Protein AF-A0A804U9A4-F1 (afdb_monomer)

Structure (mmCIF, N/CA/C/O backbone):
data_AF-A0A804U9A4-F1
#
_entry.id   AF-A0A804U9A4-F1
#
loop_
_atom_site.group_PDB
_atom_site.id
_atom_site.type_symbol
_atom_site.label_atom_id
_atom_site.label_alt_id
_atom_site.label_comp_id
_atom_site.label_asym_id
_atom_site.label_entity_id
_atom_site.label_seq_id
_atom_site.pdbx_PDB_ins_code
_atom_site.Cartn_x
_atom_site.Cartn_y
_atom_site.Cartn_z
_atom_site.occupancy
_atom_site.B_iso_or_equiv
_atom_site.auth_seq_id
_atom_site.auth_comp_id
_atom_site.auth_asym_id
_atom_site.auth_atom_id
_atom_site.pdbx_PDB_model_num
ATOM 1 N N . MET A 1 1 ? -28.162 -20.050 54.844 1.00 37.47 1 MET A N 1
ATOM 2 C CA . MET A 1 1 ? -28.532 -20.188 53.420 1.00 37.47 1 MET A CA 1
ATOM 3 C C . MET A 1 1 ? -29.341 -18.960 53.029 1.00 37.47 1 MET A C 1
ATOM 5 O O . MET A 1 1 ? -30.560 -18.992 53.078 1.00 37.47 1 MET A O 1
ATOM 9 N N . VAL A 1 2 ? -28.659 -17.850 52.740 1.00 36.47 2 VAL A N 1
ATOM 10 C CA . VAL A 1 2 ? -29.302 -16.651 52.189 1.00 36.47 2 VAL A CA 1
ATOM 11 C C . VAL A 1 2 ? -29.232 -16.820 50.679 1.00 36.47 2 VAL A C 1
ATOM 13 O O . VAL A 1 2 ? -28.147 -16.803 50.104 1.00 36.47 2 VAL A O 1
ATOM 16 N N . ARG A 1 3 ? -30.370 -17.127 50.055 1.00 37.00 3 ARG A N 1
ATOM 17 C CA . ARG A 1 3 ? -30.505 -17.045 48.603 1.00 37.00 3 ARG A CA 1
ATOM 18 C C . ARG A 1 3 ? -30.567 -15.558 48.283 1.00 37.00 3 ARG A C 1
ATOM 20 O O . ARG A 1 3 ? -31.591 -14.934 48.527 1.00 37.00 3 ARG A O 1
ATOM 27 N N . GLU A 1 4 ? -29.460 -14.994 47.813 1.00 40.31 4 GLU A N 1
ATOM 28 C CA . GLU A 1 4 ? -29.503 -13.697 47.145 1.00 40.31 4 GLU A CA 1
ATOM 29 C C . GLU A 1 4 ? -30.350 -13.873 45.885 1.00 40.31 4 GLU A C 1
ATOM 31 O O . GLU A 1 4 ? -29.956 -14.529 44.918 1.00 40.31 4 GLU A O 1
ATOM 36 N N . GLU A 1 5 ? -31.571 -13.352 45.945 1.00 42.59 5 GLU A N 1
ATOM 37 C CA . GLU A 1 5 ? -32.412 -13.139 44.782 1.00 42.59 5 GLU A CA 1
ATOM 38 C C . GLU A 1 5 ? -31.690 -12.142 43.879 1.00 42.59 5 GLU A C 1
ATOM 40 O O . GLU A 1 5 ? -31.741 -10.929 44.081 1.00 42.59 5 GLU A O 1
ATOM 45 N N . ILE A 1 6 ? -30.979 -12.666 42.880 1.00 48.62 6 ILE A N 1
ATOM 46 C CA . ILE A 1 6 ? -30.485 -11.866 41.767 1.00 48.62 6 ILE A CA 1
ATOM 47 C C . ILE A 1 6 ? -31.736 -11.409 41.021 1.00 48.62 6 ILE A C 1
ATOM 49 O O . ILE A 1 6 ? -32.262 -12.109 40.155 1.00 48.62 6 ILE A O 1
ATOM 53 N N . THR A 1 7 ? -32.245 -10.250 41.423 1.00 44.00 7 THR A N 1
ATOM 54 C CA . THR A 1 7 ? -33.278 -9.491 40.733 1.00 44.00 7 THR A CA 1
ATOM 55 C C . THR A 1 7 ? -32.738 -9.236 39.336 1.00 44.00 7 THR A C 1
ATOM 57 O O . THR A 1 7 ? -31.877 -8.385 39.115 1.00 44.00 7 THR A O 1
ATOM 60 N N . GLY A 1 8 ? -33.164 -10.086 38.402 1.00 50.81 8 GLY A N 1
ATOM 61 C CA . GLY A 1 8 ? -32.740 -10.065 37.016 1.00 50.81 8 GLY A C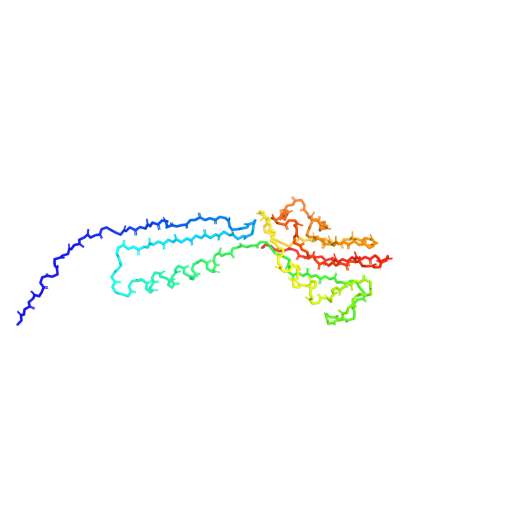A 1
ATOM 62 C C . GLY A 1 8 ? -33.241 -8.791 36.362 1.00 50.81 8 GLY A C 1
ATOM 63 O O . GLY A 1 8 ? -34.287 -8.788 35.727 1.00 50.81 8 GLY A O 1
ATOM 64 N N . SER A 1 9 ? -32.488 -7.709 36.527 1.00 55.91 9 SER A N 1
ATOM 65 C CA . SER A 1 9 ? -32.538 -6.548 35.657 1.00 55.91 9 SER A CA 1
ATOM 66 C C . SER A 1 9 ? -32.228 -7.056 34.251 1.00 55.91 9 SER A C 1
ATOM 68 O O . SER A 1 9 ? -31.068 -7.258 33.885 1.00 55.91 9 SER A O 1
ATOM 70 N N . THR A 1 10 ? -33.267 -7.373 33.480 1.00 59.28 10 THR A N 1
ATOM 71 C CA . THR A 1 10 ? -33.170 -7.697 32.056 1.00 59.28 10 THR A CA 1
ATOM 72 C C . THR A 1 10 ? -32.848 -6.411 31.308 1.00 59.28 10 THR A C 1
ATOM 74 O O . THR A 1 10 ? -33.686 -5.858 30.603 1.00 59.28 10 THR A O 1
ATOM 77 N N . GLN A 1 11 ? -31.644 -5.882 31.515 1.00 70.31 11 GLN A N 1
ATOM 78 C CA . GLN A 1 11 ? -31.119 -4.835 30.657 1.00 70.31 11 GLN A CA 1
ATOM 79 C C . GLN A 1 11 ? -30.863 -5.456 29.288 1.00 70.31 11 GLN A C 1
ATOM 81 O O . GLN A 1 11 ? -30.097 -6.413 29.150 1.00 70.31 11 GLN A O 1
ATOM 86 N N . THR A 1 12 ? -31.563 -4.929 28.290 1.00 85.50 12 THR A N 1
ATOM 87 C CA . THR A 1 12 ? -31.379 -5.282 26.886 1.00 85.50 12 THR A CA 1
ATOM 88 C C . THR A 1 12 ? -29.934 -4.995 26.485 1.00 85.50 12 THR A C 1
ATOM 90 O O . THR A 1 12 ? -29.375 -3.967 26.861 1.00 85.50 12 THR A O 1
ATOM 93 N N . LEU A 1 13 ? -29.316 -5.908 25.733 1.00 88.00 13 LEU A N 1
ATOM 94 C CA . LEU A 1 13 ? -27.996 -5.680 25.149 1.00 88.00 13 LEU A CA 1
ATOM 95 C C . LEU A 1 13 ? -28.068 -4.511 24.167 1.00 88.00 13 LEU A C 1
ATOM 97 O O . LEU A 1 13 ? -28.822 -4.559 23.195 1.00 88.00 13 LEU A O 1
ATOM 101 N N . GLU A 1 14 ? -27.253 -3.490 24.397 1.00 91.19 14 GLU A N 1
ATOM 102 C CA . GLU A 1 14 ? -27.126 -2.337 23.519 1.00 91.19 14 GLU A CA 1
ATOM 103 C C . GLU A 1 14 ? -25.732 -2.303 22.900 1.00 91.19 14 GLU A C 1
ATOM 105 O O . GLU A 1 14 ? -24.717 -2.472 23.581 1.00 91.19 14 GLU A O 1
ATOM 110 N N . TRP A 1 15 ? -25.683 -2.033 21.598 1.00 92.81 15 TRP A N 1
ATOM 111 C CA . TRP A 1 15 ? -24.459 -1.672 20.898 1.00 92.81 15 TRP A CA 1
ATOM 112 C C . TRP A 1 15 ? -24.594 -0.239 20.386 1.00 92.81 15 TRP A C 1
ATOM 114 O O . TRP A 1 15 ? -25.640 0.147 19.861 1.00 92.81 15 TRP A O 1
ATOM 124 N N . LYS A 1 16 ? -23.563 0.578 20.583 1.00 94.00 16 LYS A N 1
ATOM 125 C CA . LYS A 1 16 ? -23.559 1.988 20.179 1.00 94.00 16 LYS A CA 1
ATOM 126 C C . LYS A 1 16 ? -22.245 2.326 19.496 1.00 94.00 16 LYS A C 1
ATOM 128 O O . LYS A 1 16 ? -21.175 1.979 19.996 1.00 94.00 16 LYS A O 1
ATOM 133 N N . CYS A 1 17 ? -22.327 3.028 18.369 1.00 95.75 17 CYS A N 1
ATOM 134 C CA . CYS A 1 17 ? -21.179 3.728 17.809 1.00 95.75 17 CYS A CA 1
ATOM 135 C C . CYS A 1 17 ? -20.904 4.948 18.692 1.00 95.75 17 CYS A C 1
ATOM 137 O O . CYS A 1 17 ? -21.772 5.802 18.856 1.00 95.75 17 CYS A O 1
ATOM 139 N N . VAL A 1 18 ? -19.725 4.994 19.302 1.00 95.50 18 VAL A N 1
ATOM 140 C CA . VAL A 1 18 ? -19.277 6.137 20.107 1.00 95.50 18 VAL A CA 1
ATOM 141 C C . VAL A 1 18 ? -18.661 7.190 19.208 1.00 95.50 18 VAL A C 1
ATOM 143 O O . VAL A 1 18 ? -18.842 8.383 19.417 1.00 95.50 18 VAL A O 1
ATOM 146 N N . GLU A 1 19 ? -17.884 6.731 18.234 1.00 96.19 19 GLU A N 1
ATOM 147 C CA . GLU A 1 19 ? -17.144 7.592 17.337 1.00 96.19 19 GLU A CA 1
ATOM 148 C C . GLU A 1 19 ? -16.867 6.848 16.038 1.00 96.19 19 GLU A C 1
ATOM 150 O O . GLU A 1 19 ? -16.484 5.678 16.042 1.00 96.19 19 GLU A O 1
ATOM 155 N N . SER A 1 20 ? -17.026 7.547 14.924 1.00 96.12 20 SER A N 1
ATOM 156 C CA . SER A 1 20 ? -16.545 7.109 13.626 1.00 96.12 20 SER A CA 1
ATOM 157 C C . SER A 1 20 ? -16.040 8.332 12.884 1.00 96.12 20 SER A C 1
ATOM 159 O O . SER A 1 20 ? -16.721 9.357 12.846 1.00 96.12 20 SER A O 1
ATOM 161 N N . ARG A 1 21 ? -14.829 8.241 12.341 1.00 95.81 21 ARG A N 1
ATOM 162 C CA . ARG A 1 21 ? -14.198 9.338 11.611 1.00 95.81 21 ARG A CA 1
ATOM 163 C C . ARG A 1 21 ? -13.247 8.810 10.546 1.00 95.81 21 ARG A C 1
ATOM 165 O O . ARG A 1 21 ? -12.770 7.676 10.614 1.00 95.81 21 ARG A O 1
ATOM 172 N N . VAL A 1 22 ? -12.986 9.657 9.561 1.00 94.75 22 VAL A N 1
ATOM 173 C CA . VAL A 1 22 ? -11.992 9.423 8.515 1.00 94.75 22 VAL A CA 1
ATOM 174 C C . VAL A 1 22 ? -10.780 10.274 8.866 1.00 94.75 22 VAL A C 1
ATOM 176 O O . VAL A 1 22 ? -10.849 11.496 8.767 1.00 94.75 22 VAL A O 1
ATOM 179 N N . ASP A 1 23 ? -9.700 9.637 9.313 1.00 92.25 23 ASP A N 1
ATOM 180 C CA . ASP A 1 23 ? -8.475 10.336 9.725 1.00 92.25 23 ASP A CA 1
ATOM 181 C C . ASP A 1 23 ? -7.627 10.714 8.504 1.00 92.25 23 ASP A C 1
ATOM 183 O O . ASP A 1 23 ? -7.006 11.774 8.458 1.00 92.25 23 ASP A O 1
ATOM 187 N N . SER A 1 24 ? -7.616 9.858 7.481 1.00 91.06 24 SER A N 1
ATOM 188 C CA . SER A 1 24 ? -6.962 10.122 6.200 1.00 91.06 24 SER A CA 1
ATOM 189 C C . SER A 1 24 ? -7.624 9.309 5.089 1.00 91.06 24 SER A C 1
ATOM 191 O O . SER A 1 24 ? -8.481 8.467 5.351 1.00 91.06 24 SER A O 1
ATOM 193 N N . LYS A 1 25 ? -7.185 9.488 3.837 1.00 87.31 25 LYS A N 1
ATOM 194 C CA . LYS A 1 25 ? -7.661 8.677 2.699 1.00 87.31 25 LYS A CA 1
ATOM 195 C C . LYS A 1 25 ? -7.516 7.163 2.922 1.00 87.31 25 LYS A C 1
ATOM 197 O O . LYS A 1 25 ? -8.209 6.385 2.275 1.00 87.31 25 LYS A O 1
ATOM 202 N N . ARG A 1 26 ? -6.595 6.750 3.801 1.00 87.69 26 ARG A N 1
ATOM 203 C CA . ARG A 1 26 ? -6.248 5.347 4.072 1.00 87.69 26 ARG A CA 1
ATOM 204 C C . ARG A 1 26 ? -6.700 4.862 5.449 1.00 87.69 26 ARG A C 1
ATOM 206 O O . ARG A 1 26 ? -6.778 3.655 5.656 1.00 87.69 26 ARG A O 1
ATOM 213 N N . LEU A 1 27 ? -6.978 5.773 6.383 1.00 90.81 27 LEU A N 1
ATOM 214 C CA . LEU A 1 27 ? -7.232 5.441 7.781 1.00 90.81 27 LEU A CA 1
ATOM 215 C C . LEU A 1 27 ? -8.659 5.812 8.187 1.00 90.81 27 LEU A C 1
ATOM 217 O O . LEU A 1 27 ? -9.013 6.985 8.307 1.00 90.81 27 LEU A O 1
ATOM 221 N N . TYR A 1 28 ? -9.454 4.778 8.446 1.00 92.38 28 TYR A N 1
ATOM 222 C CA . TYR A 1 28 ? -10.807 4.882 8.975 1.00 92.38 28 TYR A CA 1
ATOM 223 C C . TYR A 1 28 ? -10.797 4.432 10.432 1.00 92.38 28 TYR A C 1
ATOM 225 O O . TYR A 1 28 ? -10.338 3.331 10.741 1.00 92.38 28 TYR A O 1
ATOM 233 N N . TYR A 1 29 ? -11.307 5.275 11.325 1.00 95.75 29 TYR A N 1
ATOM 234 C CA . TYR A 1 29 ? -11.397 4.974 12.747 1.00 95.75 29 TYR A CA 1
ATOM 235 C C . TYR A 1 29 ? -12.852 4.743 13.155 1.00 95.75 29 TYR A C 1
ATOM 237 O O . TYR A 1 29 ? -13.755 5.490 12.769 1.00 95.75 29 TYR A O 1
ATOM 245 N N . GLY A 1 30 ? -13.076 3.711 13.966 1.00 95.06 30 GLY A N 1
ATOM 246 C CA . GLY A 1 30 ? -14.378 3.384 14.532 1.00 95.06 30 GLY A CA 1
ATOM 247 C C . GLY A 1 30 ? -14.237 2.884 15.962 1.00 95.06 30 GLY A C 1
ATOM 248 O O . GLY A 1 30 ? -13.399 2.028 16.250 1.00 95.06 30 GLY A O 1
ATOM 249 N N . ARG A 1 31 ? -15.070 3.405 16.862 1.00 95.94 31 ARG A N 1
ATOM 250 C CA . ARG A 1 31 ? -15.139 3.002 18.265 1.00 95.94 31 ARG A CA 1
ATOM 251 C C . ARG A 1 31 ? -16.575 2.676 18.635 1.00 95.94 31 ARG A C 1
ATOM 253 O O . ARG A 1 31 ? -17.463 3.519 18.527 1.00 95.94 31 ARG A O 1
ATOM 260 N N . PHE A 1 32 ? -16.778 1.465 19.132 1.00 94.62 32 PHE A N 1
ATOM 261 C CA . PHE A 1 32 ? -18.089 0.934 19.483 1.00 94.62 32 PHE A CA 1
ATOM 262 C C . PHE A 1 32 ? -18.092 0.455 20.933 1.00 94.62 32 PHE A C 1
ATOM 264 O O . PHE A 1 32 ? -17.074 -0.016 21.440 1.00 94.62 32 PHE A O 1
ATOM 271 N N . ILE A 1 33 ? -19.240 0.574 21.594 1.00 94.69 33 ILE A N 1
ATOM 272 C CA . ILE A 1 33 ? -19.488 0.034 22.934 1.00 94.69 33 ILE A CA 1
ATOM 273 C C . ILE A 1 33 ? -20.590 -1.012 22.830 1.00 94.69 33 ILE A C 1
ATOM 275 O O . ILE A 1 33 ? -21.614 -0.759 22.201 1.00 94.69 33 ILE A O 1
ATOM 279 N N . LEU A 1 34 ? -20.377 -2.161 23.471 1.00 94.31 34 LEU A N 1
ATOM 280 C CA . LEU A 1 34 ? -21.373 -3.212 23.669 1.00 94.31 34 LEU A CA 1
ATOM 281 C C . LEU A 1 34 ? -21.581 -3.410 25.175 1.00 94.31 34 LEU A C 1
ATOM 283 O O . LEU A 1 34 ? -20.636 -3.752 25.888 1.00 94.31 34 LEU A O 1
ATOM 287 N N . SER A 1 35 ? -22.800 -3.188 25.662 1.00 93.62 35 SER A N 1
ATOM 288 C CA . SER A 1 35 ? -23.131 -3.270 27.091 1.00 93.62 35 SER A CA 1
ATOM 289 C C . SER A 1 35 ? -24.637 -3.454 27.338 1.00 93.62 35 SER A C 1
ATOM 291 O O . SER A 1 35 ? -25.423 -2.989 26.518 1.00 93.62 35 SER A O 1
ATOM 293 N N . PRO A 1 36 ? -25.060 -4.043 28.474 1.00 94.06 36 PRO A N 1
ATOM 294 C CA . PRO A 1 36 ? -24.230 -4.647 29.517 1.00 94.06 36 PRO A CA 1
ATOM 295 C C . PRO A 1 36 ? -23.838 -6.089 29.174 1.00 94.06 36 PRO A C 1
ATOM 297 O O . PRO A 1 36 ? -24.629 -6.856 28.639 1.00 94.06 36 PRO A O 1
ATOM 300 N N . LEU A 1 37 ? -22.616 -6.483 29.529 1.00 91.06 37 LEU A N 1
ATOM 301 C CA . LEU A 1 37 ? -22.139 -7.859 29.388 1.00 91.06 37 LEU A CA 1
ATOM 302 C C . LEU A 1 37 ? -21.931 -8.473 30.770 1.00 91.06 37 LEU A C 1
ATOM 304 O O . LEU A 1 37 ? -21.470 -7.805 31.697 1.00 91.06 37 LEU A O 1
ATOM 308 N N . ARG A 1 38 ? -22.240 -9.763 30.917 1.00 92.44 38 ARG A N 1
ATOM 309 C CA . ARG A 1 38 ? -21.893 -10.505 32.134 1.00 92.44 38 ARG A CA 1
ATOM 310 C C . ARG A 1 38 ? -20.375 -10.669 32.217 1.00 92.44 38 ARG A C 1
ATOM 312 O O . ARG A 1 38 ? -19.679 -10.691 31.200 1.00 92.44 38 ARG A O 1
ATOM 319 N N . LYS A 1 39 ? -19.859 -10.847 33.435 1.00 93.12 39 LYS A N 1
ATOM 320 C CA . LYS A 1 39 ? -18.434 -11.120 33.675 1.00 93.12 39 LYS A CA 1
ATOM 321 C C . LYS A 1 39 ? -17.949 -12.278 32.783 1.00 93.12 39 LYS A C 1
ATOM 323 O O . LYS A 1 39 ? -18.579 -13.331 32.754 1.00 93.12 39 LYS A O 1
ATOM 328 N N . GLY A 1 40 ? -16.861 -12.058 32.042 1.00 91.50 40 GLY A N 1
ATOM 329 C CA . GLY A 1 40 ? -16.267 -13.019 31.098 1.00 91.50 40 GLY A CA 1
ATOM 330 C C . GLY A 1 40 ? -16.883 -13.051 29.688 1.00 91.50 40 GLY A C 1
ATOM 331 O O . GLY A 1 40 ? -16.239 -13.527 28.751 1.00 91.50 40 GLY A O 1
ATOM 332 N N . GLN A 1 41 ? -18.090 -12.506 29.476 1.00 93.75 41 GLN A N 1
ATOM 333 C CA . GLN A 1 41 ? -18.672 -12.433 28.126 1.00 93.75 41 GLN A CA 1
ATOM 334 C C . GLN A 1 41 ? -17.908 -11.454 27.227 1.00 93.75 41 GLN A C 1
ATOM 336 O O . GLN A 1 41 ? -17.734 -11.735 26.045 1.00 93.75 41 GLN A O 1
ATOM 341 N N . ALA A 1 42 ? -17.417 -10.342 27.785 1.00 93.44 42 ALA A N 1
ATOM 342 C CA . ALA A 1 42 ? -16.633 -9.352 27.046 1.00 93.44 42 ALA A CA 1
ATOM 343 C C . ALA A 1 42 ? -15.366 -9.955 26.427 1.00 93.44 42 ALA A C 1
ATOM 345 O O . ALA A 1 42 ? -15.098 -9.716 25.253 1.00 93.44 42 ALA A O 1
ATOM 346 N N . ASP A 1 43 ? -14.645 -10.797 27.172 1.00 95.38 43 ASP A N 1
ATOM 347 C CA . ASP A 1 43 ? -13.440 -11.463 26.671 1.00 95.38 43 ASP A CA 1
ATOM 348 C C . ASP A 1 43 ? -13.780 -12.413 25.520 1.00 95.38 43 ASP A C 1
ATOM 350 O O . ASP A 1 43 ? -13.149 -12.381 24.465 1.00 95.38 43 ASP A O 1
ATOM 354 N N . THR A 1 44 ? -14.840 -13.209 25.687 1.00 95.56 44 THR A N 1
ATOM 355 C CA . THR A 1 44 ? -15.296 -14.165 24.666 1.00 95.56 44 THR A CA 1
ATOM 356 C C . THR A 1 44 ? -15.681 -13.449 23.370 1.00 95.56 44 THR A C 1
ATOM 358 O O . THR A 1 44 ? -15.208 -13.809 22.290 1.00 95.56 44 THR A O 1
ATOM 361 N N . VAL A 1 45 ? -16.508 -12.405 23.476 1.00 94.38 45 VAL A N 1
ATOM 362 C CA . VAL A 1 45 ? -16.965 -11.615 22.325 1.00 94.38 45 VAL A CA 1
ATOM 363 C C . VAL A 1 45 ? -15.803 -10.848 21.697 1.00 94.38 45 VAL A C 1
ATOM 365 O O . VAL A 1 45 ? -15.659 -10.862 20.479 1.00 94.38 45 VAL A O 1
ATOM 368 N N . GLY A 1 46 ? -14.934 -10.231 22.498 1.00 94.25 46 GLY A N 1
ATOM 369 C CA . GLY A 1 46 ? -13.777 -9.479 22.014 1.00 94.25 46 GLY A CA 1
ATOM 370 C C . GLY A 1 46 ? -12.778 -10.351 21.253 1.00 94.25 46 GLY A C 1
ATOM 371 O O . GLY A 1 46 ? -12.317 -9.967 20.178 1.00 94.25 46 GLY A O 1
ATOM 372 N N . ILE A 1 47 ? -12.486 -11.555 21.756 1.00 95.00 47 ILE A N 1
ATOM 373 C CA . ILE A 1 47 ? -11.613 -12.521 21.074 1.00 95.00 47 ILE A CA 1
ATOM 374 C C . ILE A 1 47 ? -12.244 -12.982 19.760 1.00 95.00 47 ILE A C 1
ATOM 376 O O . ILE A 1 47 ? -11.558 -13.011 18.734 1.00 95.00 47 ILE A O 1
ATOM 380 N N . ALA A 1 48 ? -13.536 -13.322 19.773 1.00 95.31 48 ALA A N 1
ATOM 381 C CA . ALA A 1 48 ? -14.253 -13.741 18.573 1.00 95.31 48 ALA A CA 1
ATOM 382 C C . ALA A 1 48 ? -14.267 -12.631 17.512 1.00 95.31 48 ALA A C 1
ATOM 384 O O . ALA A 1 48 ? -13.894 -12.882 16.367 1.00 95.31 48 ALA A O 1
ATOM 385 N N . LEU A 1 49 ? -14.594 -11.395 17.903 1.00 93.62 49 LEU A N 1
ATOM 386 C CA . LEU A 1 49 ? -14.593 -10.233 17.013 1.00 93.62 49 LEU A CA 1
ATOM 387 C C . LEU A 1 49 ? -13.200 -9.938 16.464 1.00 93.62 49 LEU A C 1
ATOM 389 O O . LEU A 1 49 ? -13.062 -9.745 15.264 1.00 93.62 49 LEU A O 1
ATOM 393 N N . ARG A 1 50 ? -12.149 -9.962 17.293 1.00 94.75 50 ARG A N 1
ATOM 394 C CA . ARG A 1 50 ? -10.773 -9.759 16.815 1.00 94.75 50 ARG A CA 1
ATOM 395 C C . ARG A 1 50 ? -10.382 -10.807 15.774 1.00 94.75 50 ARG A C 1
ATOM 397 O O . ARG A 1 50 ? -9.742 -10.463 14.787 1.00 94.75 50 ARG A O 1
ATOM 404 N N . ARG A 1 51 ? -10.737 -12.078 15.991 1.00 94.56 51 ARG A N 1
ATOM 405 C CA . ARG A 1 51 ? -10.441 -13.166 15.045 1.00 94.56 51 ARG A CA 1
ATOM 406 C C . ARG A 1 51 ? -11.214 -13.011 13.741 1.00 94.56 51 ARG A C 1
ATOM 408 O O . ARG A 1 51 ? -10.605 -13.156 12.691 1.00 94.56 51 ARG A O 1
ATOM 415 N N . ALA A 1 52 ? -12.507 -12.704 13.823 1.00 94.75 52 ALA A N 1
ATOM 416 C CA . ALA A 1 52 ? -13.340 -12.471 12.650 1.00 94.75 52 ALA A CA 1
ATOM 417 C C . ALA A 1 52 ? -12.819 -11.268 11.854 1.00 94.75 52 ALA A C 1
ATOM 419 O O . ALA A 1 52 ? -12.498 -11.399 10.684 1.00 94.75 52 ALA A O 1
ATOM 420 N N . LEU A 1 53 ? -12.611 -10.123 12.508 1.00 92.56 53 LEU A N 1
ATOM 421 C CA . LEU A 1 53 ? -12.119 -8.921 11.839 1.00 92.56 53 LEU A CA 1
ATOM 422 C C . LEU A 1 53 ? -10.737 -9.135 11.214 1.00 92.56 53 LEU A C 1
ATOM 424 O O . LEU A 1 53 ? -10.547 -8.752 10.076 1.00 92.56 53 LEU A O 1
ATOM 428 N N . LEU A 1 54 ? -9.777 -9.765 11.900 1.00 92.38 54 LEU A N 1
ATOM 429 C CA . LEU A 1 54 ? -8.442 -9.985 11.323 1.00 92.38 54 LEU A CA 1
ATOM 430 C C . LEU A 1 54 ? -8.400 -11.088 10.255 1.00 92.38 54 LEU A C 1
AT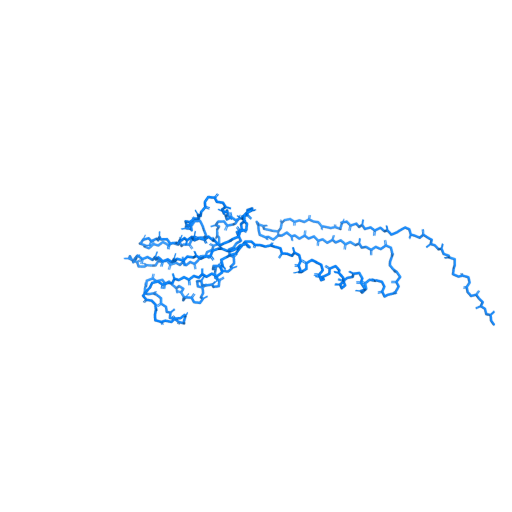OM 432 O O . LEU A 1 54 ? -7.520 -11.051 9.401 1.00 92.38 54 LEU A O 1
ATOM 436 N N . GLY A 1 55 ? -9.292 -12.078 10.328 1.00 93.06 55 GLY A N 1
ATOM 437 C CA . GLY A 1 55 ? -9.340 -13.198 9.385 1.00 93.06 55 GLY A CA 1
ATOM 438 C C . GLY A 1 55 ? -10.074 -12.875 8.085 1.00 93.06 55 GLY A C 1
ATOM 439 O O . GL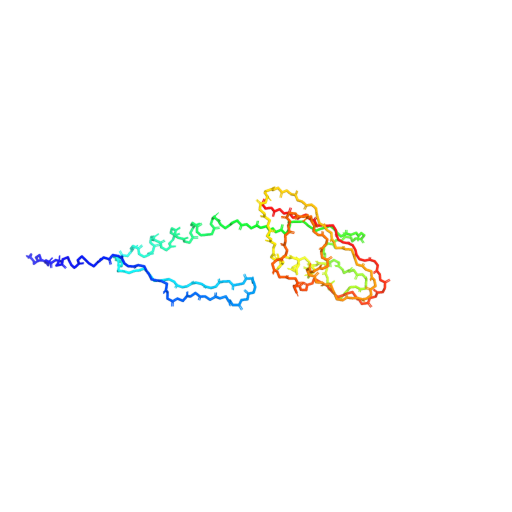Y A 1 55 ? -9.723 -13.424 7.048 1.00 93.06 55 GLY A O 1
ATOM 440 N N . GLU A 1 56 ? -11.048 -11.969 8.143 1.00 90.06 56 GLU A N 1
ATOM 441 C CA . GLU A 1 56 ? -11.911 -11.602 7.012 1.00 90.06 56 GLU A CA 1
ATOM 442 C C . GLU A 1 56 ? -11.438 -10.325 6.287 1.00 90.06 56 GLU A C 1
ATOM 444 O O . GLU A 1 56 ? -12.096 -9.857 5.359 1.00 90.06 56 GLU A O 1
ATOM 449 N N . ILE A 1 57 ? -10.314 -9.715 6.698 1.00 88.38 57 ILE A N 1
ATOM 450 C CA . ILE A 1 57 ? -9.749 -8.560 5.982 1.00 88.38 57 ILE A CA 1
ATOM 451 C C . ILE A 1 57 ? -9.181 -9.025 4.641 1.00 88.38 57 ILE A C 1
ATOM 453 O O . ILE A 1 57 ? -8.087 -9.582 4.552 1.00 88.38 57 ILE A O 1
ATOM 457 N N . GLU A 1 58 ? -9.925 -8.727 3.584 1.00 89.62 58 GLU A N 1
ATOM 458 C CA . GLU A 1 58 ? -9.455 -8.789 2.207 1.00 89.62 58 GLU A CA 1
ATOM 459 C C . GLU A 1 58 ? -8.815 -7.461 1.786 1.00 89.62 58 GLU A C 1
ATOM 461 O O . GLU A 1 58 ? -9.231 -6.378 2.206 1.00 89.62 58 GLU A O 1
ATOM 466 N N . GLY A 1 59 ? -7.828 -7.525 0.895 1.00 92.19 59 GLY A N 1
ATOM 467 C CA . GLY A 1 59 ? -7.170 -6.337 0.364 1.00 92.19 59 GLY A CA 1
ATOM 468 C C . GLY A 1 59 ? -6.494 -6.611 -0.970 1.00 92.19 59 GLY A C 1
ATOM 469 O O . GLY A 1 59 ? -6.122 -7.738 -1.273 1.00 92.19 59 GLY A O 1
ATOM 470 N N . THR A 1 60 ? -6.344 -5.569 -1.785 1.00 95.88 60 THR A N 1
ATOM 471 C CA . THR A 1 60 ? -5.510 -5.614 -2.992 1.00 95.88 60 THR A CA 1
ATOM 472 C C . THR A 1 60 ? -4.155 -5.008 -2.650 1.00 95.88 60 THR A C 1
ATOM 474 O O . THR A 1 60 ? -4.104 -3.900 -2.118 1.00 95.88 60 THR A O 1
ATOM 477 N N . CYS A 1 61 ? -3.060 -5.707 -2.935 1.00 96.00 61 CYS A N 1
ATOM 478 C CA . CYS A 1 61 ? -1.720 -5.242 -2.583 1.00 96.00 61 CYS A CA 1
ATOM 479 C C . CYS A 1 61 ? -0.667 -5.630 -3.624 1.00 96.00 61 CYS A C 1
ATOM 481 O O . CYS A 1 61 ? -0.836 -6.574 -4.400 1.00 96.00 61 CYS A O 1
ATOM 483 N N . ILE A 1 62 ? 0.441 -4.889 -3.629 1.00 97.75 62 ILE A N 1
ATOM 484 C CA . ILE A 1 62 ? 1.644 -5.252 -4.379 1.00 97.75 62 ILE A CA 1
ATOM 485 C C . ILE A 1 62 ? 2.323 -6.398 -3.624 1.00 97.75 62 ILE A C 1
ATOM 487 O O . ILE A 1 62 ? 2.664 -6.269 -2.451 1.00 97.75 62 ILE A O 1
ATOM 491 N N . THR A 1 63 ? 2.504 -7.531 -4.295 1.00 96.31 63 THR A N 1
ATOM 492 C CA . THR A 1 63 ? 3.095 -8.749 -3.710 1.00 96.31 63 THR A CA 1
ATOM 493 C C . THR A 1 63 ? 4.493 -9.040 -4.227 1.00 96.31 63 THR A C 1
ATOM 495 O O . THR A 1 63 ? 5.253 -9.746 -3.566 1.00 96.31 63 THR A O 1
ATOM 498 N N . ARG A 1 64 ? 4.841 -8.511 -5.404 1.00 96.62 64 ARG A N 1
ATOM 499 C CA . ARG A 1 64 ? 6.176 -8.638 -5.989 1.00 96.62 64 ARG A CA 1
ATOM 500 C C . ARG A 1 64 ? 6.587 -7.336 -6.651 1.00 96.62 64 ARG A C 1
ATOM 502 O O . ARG A 1 64 ? 5.752 -6.654 -7.239 1.00 96.62 64 ARG A O 1
ATOM 509 N N . ALA A 1 65 ? 7.881 -7.059 -6.593 1.00 96.69 65 ALA A N 1
ATOM 510 C CA . ALA A 1 65 ? 8.540 -6.013 -7.351 1.00 96.69 65 ALA A CA 1
ATOM 511 C C . ALA A 1 65 ? 9.825 -6.594 -7.944 1.00 96.69 65 ALA A C 1
ATOM 513 O O . ALA A 1 65 ? 10.575 -7.286 -7.251 1.00 96.69 65 ALA A O 1
ATOM 514 N N . LYS A 1 66 ? 10.059 -6.346 -9.227 1.00 95.31 66 LYS A N 1
ATOM 515 C CA . LYS A 1 66 ? 11.235 -6.788 -9.967 1.00 95.31 66 LYS A CA 1
ATOM 516 C C . LYS A 1 66 ? 11.954 -5.561 -10.506 1.00 95.31 66 LYS A C 1
ATOM 518 O O . LYS A 1 66 ? 11.407 -4.798 -11.300 1.00 95.31 66 LYS A O 1
ATOM 523 N N . PHE A 1 67 ? 13.191 -5.408 -10.055 1.00 93.81 67 PHE A N 1
ATOM 524 C CA . PHE A 1 67 ? 14.090 -4.329 -10.434 1.00 93.81 67 PHE A CA 1
ATOM 525 C C . PHE A 1 67 ? 15.052 -4.831 -11.513 1.00 93.81 67 PHE A C 1
ATOM 527 O O . PHE A 1 67 ? 15.554 -5.954 -11.432 1.00 93.81 67 PHE A O 1
ATOM 534 N N . GLY A 1 68 ? 15.300 -4.015 -12.536 1.00 87.44 68 GLY A N 1
ATOM 535 C CA . GLY A 1 68 ? 16.275 -4.335 -13.579 1.00 87.44 68 GLY A CA 1
ATOM 536 C C . GLY A 1 68 ? 17.711 -4.081 -13.121 1.00 87.44 68 GLY A C 1
ATOM 537 O O . GLY A 1 68 ? 17.974 -3.088 -12.454 1.00 87.44 68 GLY A O 1
ATOM 538 N N . ASN A 1 69 ? 18.647 -4.947 -13.528 1.00 85.00 69 ASN A N 1
ATOM 539 C CA . ASN A 1 69 ? 20.099 -4.761 -13.354 1.00 85.00 69 ASN A CA 1
ATOM 540 C C . ASN A 1 69 ? 20.568 -4.528 -11.906 1.00 85.00 69 ASN A C 1
ATOM 542 O O . ASN A 1 69 ? 21.598 -3.905 -11.663 1.00 85.00 69 ASN A O 1
ATOM 546 N N . VAL A 1 70 ? 19.817 -5.060 -10.948 1.00 87.44 70 VAL A N 1
ATOM 547 C CA . VAL A 1 70 ? 20.127 -5.003 -9.523 1.00 87.44 70 VAL A CA 1
ATOM 548 C C . VAL A 1 70 ? 20.784 -6.320 -9.098 1.00 87.44 70 VAL A C 1
ATOM 550 O O . VAL A 1 70 ? 20.207 -7.377 -9.360 1.00 87.44 70 VAL A O 1
ATOM 553 N N . PRO A 1 71 ? 21.946 -6.300 -8.418 1.00 87.56 71 PRO A N 1
ATOM 554 C CA . PRO A 1 71 ? 22.615 -7.524 -7.979 1.00 87.56 71 PRO A CA 1
ATOM 555 C C . PRO A 1 71 ? 21.887 -8.218 -6.819 1.00 87.56 71 PRO A C 1
ATOM 557 O O . PRO A 1 71 ? 21.840 -9.444 -6.775 1.00 87.56 71 PRO A O 1
ATOM 560 N N . HIS A 1 72 ? 21.339 -7.445 -5.877 1.00 89.38 72 HIS A N 1
ATOM 561 C CA . HIS A 1 72 ? 20.615 -7.939 -4.702 1.00 89.38 72 HIS A CA 1
ATOM 562 C C . HIS A 1 72 ? 19.741 -6.843 -4.069 1.00 89.38 72 HIS A C 1
ATOM 564 O O . HIS A 1 72 ? 19.944 -5.649 -4.297 1.00 89.38 72 HIS A O 1
ATOM 570 N N . GLU A 1 73 ? 18.815 -7.236 -3.202 1.00 83.62 73 GLU A N 1
ATOM 571 C CA . GLU A 1 73 ? 17.811 -6.383 -2.553 1.00 83.62 73 GLU A CA 1
ATOM 572 C C . GLU A 1 73 ? 18.379 -5.327 -1.591 1.00 83.62 73 GLU A C 1
ATOM 574 O O . GLU A 1 73 ? 17.717 -4.336 -1.309 1.00 83.62 73 GLU A O 1
ATOM 579 N N . TYR A 1 74 ? 19.607 -5.513 -1.104 1.00 89.62 74 TYR A N 1
ATOM 580 C CA . TYR A 1 74 ? 20.298 -4.548 -0.233 1.00 89.62 74 TYR A CA 1
ATOM 581 C C . TYR A 1 74 ? 21.094 -3.482 -0.997 1.00 89.62 74 TYR A C 1
ATOM 583 O O . TYR A 1 74 ? 21.828 -2.708 -0.389 1.00 89.62 74 TYR A O 1
ATOM 591 N N . SER A 1 75 ? 21.041 -3.491 -2.329 1.00 91.31 75 SER A N 1
ATOM 592 C CA . SER A 1 75 ? 21.795 -2.530 -3.130 1.00 91.31 75 SER A CA 1
ATOM 593 C C . SER A 1 75 ? 21.031 -1.216 -3.293 1.00 91.31 75 SER A C 1
ATOM 595 O O . SER A 1 75 ? 19.827 -1.119 -3.039 1.00 91.31 75 SER A O 1
ATOM 597 N N . THR A 1 76 ? 21.762 -0.188 -3.702 1.00 92.00 76 THR A N 1
ATOM 598 C CA . THR A 1 76 ? 21.211 1.087 -4.150 1.00 92.00 76 THR A CA 1
ATOM 599 C C . THR A 1 76 ? 21.243 1.144 -5.671 1.00 92.00 76 THR A C 1
ATOM 601 O O . THR A 1 76 ? 22.036 0.460 -6.323 1.00 92.00 76 THR A O 1
ATOM 604 N N . ILE A 1 77 ? 20.364 1.958 -6.245 1.00 91.62 77 ILE A N 1
ATOM 605 C CA . ILE A 1 77 ? 20.316 2.199 -7.685 1.00 91.62 77 ILE A CA 1
ATOM 606 C C . ILE A 1 77 ? 20.934 3.570 -7.932 1.00 91.62 77 ILE A C 1
ATOM 608 O O . ILE A 1 77 ? 20.558 4.549 -7.292 1.00 91.62 77 ILE A O 1
ATOM 612 N N . VAL A 1 78 ? 21.899 3.640 -8.849 1.00 90.94 78 VAL A N 1
ATOM 613 C CA . VAL A 1 78 ? 22.563 4.904 -9.195 1.00 90.94 78 VAL A CA 1
ATOM 614 C C . VAL A 1 78 ? 21.519 5.922 -9.656 1.00 90.94 78 VAL A C 1
ATOM 616 O O . VAL A 1 78 ? 20.659 5.606 -10.476 1.00 90.94 78 VAL A O 1
ATOM 619 N N . GLY A 1 79 ? 21.595 7.136 -9.112 1.00 92.44 79 GLY A N 1
ATOM 620 C CA . GLY A 1 79 ? 20.679 8.224 -9.439 1.00 92.44 79 GLY A CA 1
ATOM 621 C C . GLY A 1 79 ? 19.383 8.270 -8.631 1.00 92.44 79 GLY A C 1
ATOM 622 O O . GLY A 1 79 ? 18.650 9.249 -8.769 1.00 92.44 79 GLY A O 1
ATOM 623 N N . ILE A 1 80 ? 19.102 7.275 -7.786 1.00 94.50 80 ILE A N 1
ATOM 624 C CA . ILE A 1 80 ? 17.939 7.252 -6.886 1.00 94.50 80 ILE A CA 1
ATOM 625 C C . ILE A 1 80 ? 18.410 7.491 -5.452 1.00 94.50 80 ILE A C 1
ATOM 627 O O . ILE A 1 80 ? 19.444 6.971 -5.038 1.00 94.50 80 ILE A O 1
ATOM 631 N N . GLU A 1 81 ? 17.676 8.319 -4.711 1.00 95.69 81 GLU A N 1
ATOM 632 C CA . GLU A 1 81 ? 18.003 8.655 -3.323 1.00 95.69 81 GLU A CA 1
ATOM 633 C C . GLU A 1 81 ? 17.790 7.474 -2.366 1.00 95.69 81 GLU A C 1
ATOM 635 O O . GLU A 1 81 ? 18.622 7.225 -1.496 1.00 95.69 81 GLU A O 1
ATOM 640 N N . GLU A 1 82 ? 16.699 6.737 -2.549 1.00 95.88 82 GLU A N 1
ATOM 641 C CA . GLU A 1 82 ? 16.295 5.605 -1.728 1.00 95.88 82 GLU A CA 1
ATOM 642 C C . GLU A 1 82 ? 16.996 4.305 -2.144 1.00 95.88 82 GLU A C 1
ATOM 644 O O . GLU A 1 82 ? 17.199 3.991 -3.322 1.00 95.88 82 GLU A O 1
ATOM 649 N N . SER A 1 83 ? 17.307 3.484 -1.148 1.00 94.69 83 SER A N 1
ATOM 650 C CA . SER A 1 83 ? 17.697 2.091 -1.336 1.00 94.69 83 SER A CA 1
ATOM 651 C C . SER A 1 83 ? 16.528 1.241 -1.837 1.00 94.69 83 SER A C 1
ATOM 653 O O . SER A 1 83 ? 15.353 1.569 -1.667 1.00 94.69 83 SER A O 1
ATOM 655 N N . ILE A 1 84 ? 16.831 0.069 -2.397 1.00 95.31 84 ILE A N 1
ATOM 656 C CA . ILE A 1 84 ? 15.792 -0.862 -2.860 1.00 95.31 84 ILE A CA 1
ATOM 657 C C . ILE A 1 84 ? 14.869 -1.293 -1.718 1.00 95.31 84 ILE A C 1
ATOM 659 O O . ILE A 1 84 ? 13.667 -1.445 -1.922 1.00 95.31 84 ILE A O 1
ATOM 663 N N . GLN A 1 85 ? 15.401 -1.451 -0.506 1.00 95.38 85 GLN A N 1
ATOM 664 C CA . GLN A 1 85 ? 14.599 -1.803 0.665 1.00 95.38 85 GLN A CA 1
ATOM 665 C C . GLN A 1 85 ? 13.618 -0.698 1.053 1.00 95.38 85 GLN A C 1
ATOM 667 O O . GLN A 1 85 ? 12.464 -0.994 1.361 1.00 95.38 85 GLN A O 1
ATOM 672 N N . GLU A 1 86 ? 14.054 0.560 1.011 1.00 96.56 86 GLU A N 1
ATOM 673 C CA . GLU A 1 86 ? 13.187 1.715 1.255 1.00 96.56 86 GLU A CA 1
ATOM 674 C C . GLU A 1 86 ? 12.108 1.815 0.178 1.00 96.56 86 GLU A C 1
ATOM 676 O O . GLU A 1 86 ? 10.937 1.964 0.512 1.00 96.56 86 GLU A O 1
ATOM 681 N N . ILE A 1 87 ? 12.455 1.606 -1.097 1.00 96.81 87 ILE A N 1
ATOM 682 C CA . ILE A 1 87 ? 11.473 1.554 -2.19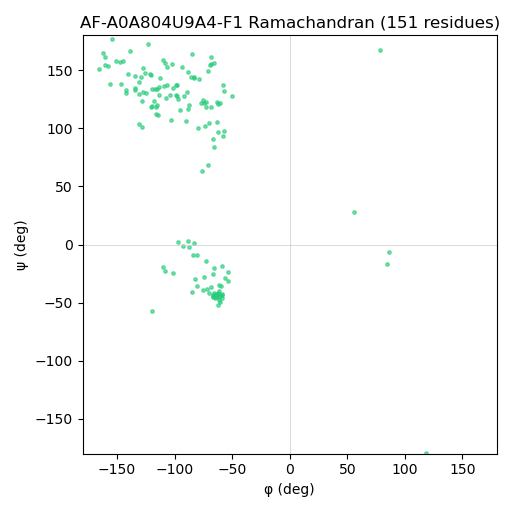0 1.00 96.81 87 ILE A CA 1
ATOM 683 C C . ILE A 1 87 ? 10.450 0.439 -1.945 1.00 96.81 87 ILE A C 1
ATOM 685 O O . ILE A 1 87 ? 9.248 0.662 -2.071 1.00 96.81 87 ILE A O 1
ATOM 689 N N . LEU A 1 88 ? 10.891 -0.763 -1.565 1.00 96.50 88 LEU A N 1
ATOM 690 C CA . LEU A 1 88 ? 9.997 -1.878 -1.239 1.00 96.50 88 LEU A CA 1
ATOM 691 C C . LEU A 1 88 ? 9.076 -1.559 -0.053 1.00 96.50 88 LEU A C 1
ATOM 693 O O . LEU A 1 88 ? 7.896 -1.920 -0.081 1.00 96.50 88 LEU A O 1
ATOM 697 N N . LEU A 1 89 ? 9.592 -0.883 0.975 1.00 96.81 89 LEU A N 1
ATOM 698 C CA . LEU A 1 89 ? 8.803 -0.447 2.125 1.00 96.81 89 LEU A CA 1
ATOM 699 C C . LEU A 1 89 ? 7.770 0.611 1.715 1.00 96.81 89 LEU A C 1
ATOM 701 O O . LEU A 1 89 ? 6.599 0.478 2.062 1.00 96.81 89 LEU A O 1
ATOM 705 N N . ASN A 1 90 ? 8.168 1.582 0.897 1.00 97.62 90 ASN A N 1
ATOM 706 C CA . ASN A 1 90 ? 7.290 2.616 0.358 1.00 97.62 90 ASN A CA 1
ATOM 707 C C . ASN A 1 90 ? 6.182 2.022 -0.529 1.00 97.62 90 ASN A C 1
ATOM 709 O O . ASN A 1 90 ? 5.015 2.393 -0.401 1.00 97.62 90 ASN A O 1
ATOM 713 N N . LEU A 1 91 ? 6.512 1.041 -1.380 1.00 97.62 91 LEU A N 1
ATOM 714 C CA . LEU A 1 91 ? 5.536 0.303 -2.193 1.00 97.62 91 LEU A CA 1
ATOM 715 C C . LEU A 1 91 ? 4.521 -0.453 -1.324 1.00 97.62 91 LEU A C 1
ATOM 717 O O . LEU A 1 91 ? 3.348 -0.542 -1.684 1.00 97.62 91 LEU A O 1
ATOM 721 N N . LYS A 1 92 ? 4.947 -0.977 -0.169 1.00 96.25 92 LYS A N 1
ATOM 722 C CA . LYS A 1 92 ? 4.072 -1.686 0.778 1.00 96.25 92 LYS A CA 1
ATOM 723 C C . LYS A 1 92 ? 3.026 -0.768 1.424 1.00 96.25 92 LYS A C 1
ATOM 725 O O . LYS A 1 92 ? 1.973 -1.253 1.831 1.00 96.25 92 LYS A O 1
ATOM 730 N N . GLU A 1 93 ? 3.285 0.533 1.512 1.00 95.75 93 GLU A N 1
ATOM 731 C CA . GLU A 1 93 ? 2.344 1.517 2.069 1.00 95.75 93 GLU A CA 1
ATOM 732 C C . GLU A 1 93 ? 1.254 1.965 1.079 1.00 95.75 93 GLU A C 1
ATOM 734 O O . GLU A 1 93 ? 0.304 2.661 1.465 1.00 95.75 93 GLU A O 1
ATOM 739 N N . ILE A 1 94 ? 1.369 1.574 -0.195 1.00 96.75 94 ILE A N 1
ATOM 740 C CA . ILE A 1 94 ? 0.395 1.908 -1.236 1.00 96.75 94 ILE A CA 1
ATOM 741 C C . ILE A 1 94 ? -0.876 1.087 -1.032 1.00 96.75 94 ILE A C 1
ATOM 743 O O . ILE A 1 94 ? -0.870 -0.144 -1.057 1.00 96.75 94 ILE A O 1
ATOM 747 N N . VAL A 1 95 ? -1.999 1.790 -0.886 1.00 95.12 95 VAL A N 1
ATOM 748 C CA . VAL A 1 95 ? -3.319 1.176 -0.737 1.00 95.12 95 VAL A CA 1
ATOM 749 C C . VAL A 1 95 ? -3.998 1.101 -2.098 1.00 95.12 95 VAL A C 1
ATOM 751 O O . VAL A 1 95 ? -4.321 2.126 -2.706 1.00 95.12 95 VAL A O 1
ATOM 754 N N . LEU A 1 96 ? -4.228 -0.129 -2.555 1.00 96.25 96 LEU A N 1
ATOM 755 C CA . LEU A 1 96 ? -4.892 -0.432 -3.816 1.00 96.25 96 LEU A CA 1
ATOM 756 C C . LEU A 1 96 ? -6.309 -0.956 -3.579 1.00 96.25 96 LEU A C 1
ATOM 758 O O . LEU A 1 96 ? -6.607 -1.595 -2.567 1.00 96.25 96 LEU A O 1
ATOM 762 N N . ARG A 1 97 ? -7.177 -0.731 -4.560 1.00 93.94 97 ARG A N 1
ATOM 763 C CA . ARG A 1 97 ? -8.534 -1.272 -4.618 1.00 93.94 97 ARG A CA 1
ATOM 764 C C . ARG A 1 97 ? -8.737 -1.964 -5.959 1.00 93.94 97 ARG A C 1
ATOM 766 O O . ARG A 1 97 ? -8.449 -1.399 -7.003 1.00 93.94 97 ARG A O 1
ATOM 773 N N . SER A 1 98 ? -9.255 -3.183 -5.939 1.00 94.06 98 SER A N 1
ATOM 774 C CA . SER A 1 98 ? -9.667 -3.920 -7.136 1.00 94.06 98 SER A CA 1
ATOM 775 C C . SER A 1 98 ? -10.859 -4.776 -6.784 1.00 94.06 98 SER A C 1
ATOM 777 O O . SER A 1 98 ? -10.830 -5.415 -5.742 1.00 94.06 98 SER A O 1
ATOM 779 N N . ASN A 1 99 ? -11.872 -4.854 -7.645 1.00 89.44 99 ASN A N 1
ATOM 780 C CA . ASN A 1 99 ? -13.041 -5.722 -7.432 1.00 89.44 99 ASN A CA 1
ATOM 781 C C . ASN A 1 99 ? -12.826 -7.170 -7.893 1.00 89.44 99 ASN A C 1
ATOM 783 O O . ASN A 1 99 ? -13.659 -8.032 -7.636 1.00 89.44 99 ASN A O 1
ATOM 787 N N . LEU A 1 100 ? -11.718 -7.441 -8.578 1.00 89.94 100 LEU A N 1
ATOM 788 C CA . LEU A 1 100 ? -11.470 -8.719 -9.226 1.00 89.94 100 LEU A CA 1
ATOM 789 C C . LEU A 1 100 ? -10.296 -9.446 -8.564 1.00 89.94 100 LEU A C 1
ATOM 791 O O . LEU A 1 100 ? -9.202 -8.876 -8.466 1.00 89.94 100 LEU A O 1
ATOM 795 N N . TYR A 1 101 ? -10.515 -10.710 -8.199 1.00 92.50 101 TYR A N 1
ATOM 796 C CA . TYR A 1 101 ? -9.479 -11.634 -7.732 1.00 92.50 101 TYR A CA 1
ATOM 797 C C . TYR A 1 101 ? -8.459 -11.962 -8.827 1.00 92.50 101 TYR A C 1
ATOM 799 O O . TYR A 1 101 ? -8.760 -11.871 -10.021 1.00 92.50 101 TYR A O 1
ATOM 807 N N . GLY A 1 102 ? -7.258 -12.362 -8.408 1.00 93.75 102 GLY A N 1
ATOM 808 C CA . GLY A 1 102 ? -6.188 -12.808 -9.298 1.00 93.75 102 GLY A CA 1
ATOM 809 C C . GLY A 1 102 ? -4.932 -11.944 -9.229 1.00 93.75 102 GLY A C 1
ATOM 810 O O . GLY A 1 102 ? -4.846 -10.994 -8.451 1.00 93.75 102 GLY A O 1
ATOM 811 N N . VAL A 1 103 ? -3.947 -12.314 -10.046 1.00 96.00 103 VAL A N 1
ATOM 812 C CA . VAL A 1 103 ? -2.675 -11.597 -10.183 1.00 96.00 103 VAL A CA 1
ATOM 813 C C . VAL A 1 103 ? -2.748 -10.688 -11.401 1.00 96.00 103 VAL A C 1
ATOM 815 O O . VAL A 1 103 ? -3.253 -11.098 -12.447 1.00 96.00 103 VAL A O 1
ATOM 818 N N . ARG A 1 104 ? -2.251 -9.461 -11.267 1.00 96.06 104 ARG A N 1
ATOM 819 C CA . ARG A 1 104 ? -2.111 -8.515 -12.373 1.00 96.06 104 ARG A CA 1
ATOM 820 C C . ARG A 1 104 ? -0.755 -7.857 -12.351 1.00 96.06 104 ARG A C 1
ATOM 822 O O . ARG A 1 104 ? -0.241 -7.542 -11.280 1.00 96.06 104 ARG A O 1
ATOM 829 N N . ASP A 1 105 ? -0.238 -7.598 -13.536 1.00 97.19 105 ASP A N 1
ATOM 830 C CA . ASP A 1 105 ? 0.997 -6.857 -13.690 1.00 97.19 105 ASP A CA 1
ATOM 831 C C . ASP A 1 105 ? 0.706 -5.351 -13.691 1.00 97.19 105 ASP A C 1
ATOM 833 O O . ASP A 1 105 ? -0.326 -4.884 -14.182 1.00 97.19 105 ASP A O 1
ATOM 837 N N . ALA A 1 106 ? 1.622 -4.605 -13.097 1.00 97.88 106 ALA A N 1
ATOM 838 C CA . ALA A 1 106 ? 1.698 -3.155 -13.138 1.00 97.88 106 ALA A CA 1
ATOM 839 C C . ALA A 1 106 ? 3.168 -2.768 -13.313 1.00 97.88 106 ALA A C 1
ATOM 841 O O . ALA A 1 106 ? 4.064 -3.598 -13.144 1.00 97.88 106 ALA A O 1
ATOM 842 N N . SER A 1 107 ? 3.445 -1.515 -13.639 1.00 97.62 107 SER A N 1
ATOM 843 C CA . SER A 1 107 ? 4.829 -1.059 -13.746 1.00 97.62 107 SER A CA 1
ATOM 844 C C . SER A 1 107 ? 4.978 0.396 -13.354 1.00 97.62 107 SER A C 1
ATOM 846 O O . SER A 1 107 ? 4.036 1.178 -13.424 1.00 97.62 107 SER A O 1
ATOM 848 N N . ILE A 1 108 ? 6.185 0.769 -12.961 1.00 97.31 108 ILE A N 1
ATOM 849 C CA . ILE A 1 108 ? 6.595 2.165 -12.824 1.00 97.31 108 ILE A CA 1
ATOM 850 C C . ILE A 1 108 ? 7.694 2.358 -13.847 1.00 97.31 108 ILE A C 1
ATOM 852 O O . ILE A 1 108 ? 8.703 1.666 -13.761 1.00 97.31 108 ILE A O 1
ATOM 856 N N . CYS A 1 109 ? 7.492 3.253 -14.810 1.00 95.62 109 CYS A N 1
ATOM 857 C CA . CYS A 1 109 ? 8.482 3.570 -15.835 1.00 95.62 109 CYS A CA 1
ATOM 858 C C . CYS A 1 109 ? 8.617 5.087 -15.915 1.00 95.62 109 CYS A C 1
ATOM 860 O O . CYS A 1 109 ? 7.751 5.763 -16.472 1.00 95.62 109 CYS A O 1
ATOM 862 N N . VAL A 1 110 ? 9.693 5.620 -15.348 1.00 94.62 110 VAL A N 1
ATOM 863 C CA . VAL A 1 110 ? 9.952 7.060 -15.294 1.00 9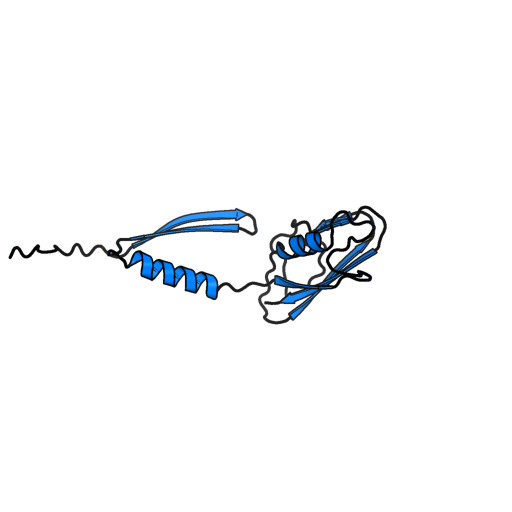4.62 110 VAL A CA 1
ATOM 864 C C . VAL A 1 110 ? 11.34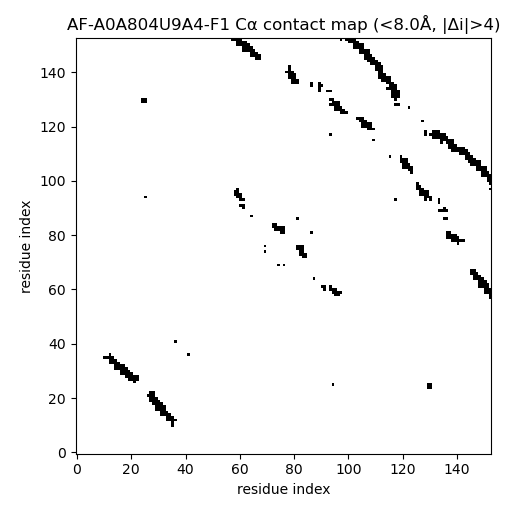0 7.368 -15.833 1.00 94.62 110 VAL A C 1
ATOM 866 O O . VAL A 1 110 ? 12.250 6.540 -15.779 1.00 94.62 110 VAL A O 1
ATOM 869 N N . LYS A 1 111 ? 11.488 8.571 -16.383 1.00 93.06 111 LYS A N 1
ATOM 870 C CA . LYS A 1 111 ? 12.732 9.041 -16.985 1.00 93.06 111 LYS A CA 1
ATOM 871 C C . LYS A 1 111 ? 13.080 10.416 -16.455 1.00 93.06 111 LYS A C 1
ATOM 873 O O . LYS A 1 111 ? 12.206 11.284 -16.395 1.00 93.06 111 LYS A O 1
ATOM 878 N N . GLY A 1 112 ? 14.361 10.626 -16.189 1.00 91.88 112 GLY A N 1
ATOM 879 C CA . GLY A 1 112 ? 14.869 11.930 -15.784 1.00 91.88 112 GLY A CA 1
ATOM 880 C C . GLY A 1 112 ? 14.597 12.269 -14.314 1.00 91.88 112 GLY A C 1
ATOM 881 O O . GLY A 1 112 ? 13.782 11.611 -13.671 1.00 91.88 112 GLY A O 1
ATOM 882 N N . PRO A 1 113 ? 15.243 13.318 -13.776 1.00 94.56 113 PRO A N 1
ATOM 883 C CA . PRO A 1 113 ? 15.098 13.678 -12.372 1.00 94.56 113 PRO A CA 1
ATOM 884 C C . PRO A 1 113 ? 13.655 14.065 -12.027 1.00 94.56 113 PRO A C 1
ATOM 886 O O . PRO A 1 113 ? 13.105 15.004 -12.612 1.00 94.56 113 PRO A O 1
ATOM 889 N N . ARG A 1 114 ? 13.032 13.347 -11.089 1.00 95.38 114 ARG A N 1
ATOM 890 C CA . ARG A 1 114 ? 11.648 13.570 -10.659 1.00 95.38 114 ARG A CA 1
ATOM 891 C C . ARG A 1 114 ? 11.335 12.840 -9.350 1.00 95.38 114 ARG A C 1
ATOM 893 O O . ARG A 1 114 ? 11.843 11.755 -9.087 1.00 95.38 114 ARG A O 1
ATOM 900 N N . TYR A 1 115 ? 10.406 13.403 -8.581 1.00 96.50 115 TYR A N 1
ATOM 901 C CA . TYR A 1 115 ? 9.786 12.724 -7.446 1.00 96.50 115 TYR A CA 1
ATOM 902 C C . TYR A 1 115 ? 8.728 11.714 -7.912 1.00 96.50 115 TYR A C 1
ATOM 904 O O . TYR A 1 115 ? 7.773 12.093 -8.597 1.00 96.50 115 TYR A O 1
ATOM 912 N N . ILE A 1 116 ? 8.903 10.446 -7.546 1.00 97.44 116 ILE A N 1
ATOM 913 C CA . ILE A 1 116 ? 8.048 9.323 -7.936 1.00 97.44 116 ILE A CA 1
ATOM 914 C C . ILE A 1 116 ? 7.052 9.053 -6.815 1.00 97.44 116 ILE A C 1
ATOM 916 O O . ILE A 1 116 ? 7.424 8.803 -5.664 1.00 97.44 116 ILE A O 1
ATOM 920 N N . THR A 1 117 ? 5.774 9.051 -7.169 1.00 97.50 117 THR A N 1
ATOM 921 C CA . THR A 1 117 ? 4.671 8.757 -6.248 1.00 97.50 117 THR A CA 1
ATOM 922 C C . THR A 1 117 ? 3.834 7.594 -6.760 1.00 97.50 117 THR A C 1
ATOM 924 O O . THR A 1 117 ? 3.998 7.141 -7.892 1.00 97.50 117 THR A O 1
ATOM 927 N N . ALA A 1 118 ? 2.887 7.122 -5.949 1.00 97.25 118 ALA A N 1
ATOM 928 C CA . ALA A 1 118 ? 1.917 6.116 -6.364 1.00 97.25 118 ALA A CA 1
ATOM 929 C C . ALA A 1 118 ? 1.175 6.516 -7.651 1.00 97.25 118 ALA A C 1
ATOM 931 O O . ALA A 1 118 ? 0.868 5.649 -8.463 1.00 97.25 118 ALA A O 1
ATOM 932 N N . GLN A 1 119 ? 0.956 7.812 -7.896 1.00 96.88 119 GLN A N 1
ATOM 933 C CA . GLN A 1 119 ? 0.354 8.295 -9.141 1.00 96.88 119 GLN A CA 1
ATOM 934 C C . GLN A 1 119 ? 1.108 7.865 -10.412 1.00 96.88 119 GLN A C 1
ATOM 936 O O . GLN A 1 119 ? 0.486 7.733 -11.463 1.00 96.88 119 GLN A O 1
ATOM 941 N N . ASP A 1 120 ? 2.422 7.650 -10.332 1.00 96.94 120 ASP A N 1
ATOM 942 C CA . ASP A 1 120 ? 3.259 7.285 -11.479 1.00 96.94 120 ASP A CA 1
ATOM 943 C C . ASP A 1 120 ? 3.221 5.771 -11.791 1.00 96.94 120 ASP A C 1
ATOM 945 O O . ASP A 1 120 ? 3.873 5.310 -12.730 1.00 96.94 120 ASP A O 1
ATOM 949 N N . ILE A 1 121 ? 2.448 4.983 -11.030 1.00 97.75 121 ILE A N 1
ATOM 950 C CA . ILE A 1 121 ? 2.227 3.561 -11.312 1.00 97.75 121 ILE A CA 1
ATOM 951 C C . ILE A 1 121 ? 1.264 3.411 -12.491 1.00 97.75 121 ILE A C 1
ATOM 953 O O . ILE A 1 121 ? 0.111 3.842 -12.457 1.00 97.75 121 ILE A O 1
ATOM 957 N N . ILE A 1 122 ? 1.718 2.694 -13.510 1.00 97.56 122 ILE A N 1
ATOM 958 C CA . ILE A 1 122 ? 0.913 2.247 -14.640 1.00 97.56 122 ILE A CA 1
ATOM 959 C C . ILE A 1 122 ? 0.128 1.013 -14.188 1.00 97.56 122 ILE A C 1
ATOM 961 O O . ILE A 1 122 ? 0.666 -0.094 -14.097 1.00 97.56 122 ILE A O 1
ATOM 965 N N . LEU A 1 123 ? -1.145 1.225 -13.858 1.00 96.31 123 LEU A N 1
ATOM 966 C CA . LEU A 1 123 ? -2.051 0.186 -13.376 1.00 96.31 123 LEU A CA 1
ATOM 967 C C . LEU A 1 123 ? -2.875 -0.445 -14.506 1.00 96.31 123 LEU A C 1
ATOM 969 O O . LEU A 1 123 ? -3.212 0.223 -15.486 1.00 96.31 123 LEU A O 1
ATOM 973 N N . PRO A 1 124 ? -3.299 -1.707 -14.337 1.00 94.94 124 PRO A N 1
ATOM 974 C CA . PRO A 1 124 ? -4.339 -2.292 -15.170 1.00 94.94 124 PRO A CA 1
ATOM 975 C C . PRO A 1 124 ? -5.709 -1.638 -14.879 1.00 94.94 124 PRO A C 1
ATOM 977 O O . PRO A 1 124 ? -5.960 -1.236 -13.742 1.00 94.94 124 PRO A O 1
ATOM 980 N N . PRO A 1 125 ? -6.659 -1.627 -15.837 1.00 92.75 125 PRO A N 1
ATOM 981 C CA . PRO A 1 125 ? -7.942 -0.915 -15.704 1.00 92.75 125 PRO A CA 1
ATOM 982 C C . PRO A 1 125 ? -8.834 -1.322 -14.521 1.00 92.75 125 PRO A C 1
ATOM 984 O O . PRO A 1 125 ? -9.761 -0.605 -14.169 1.00 92.7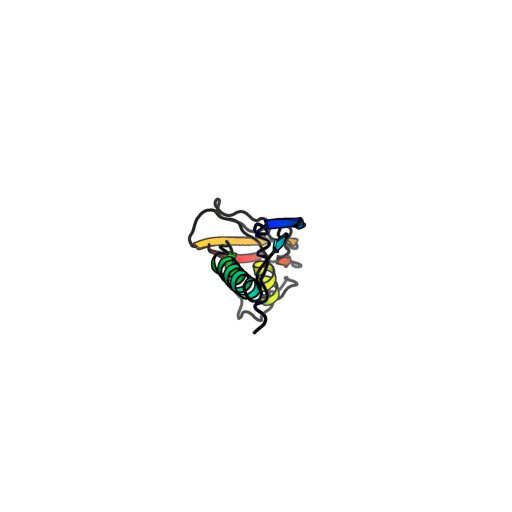5 125 PRO A O 1
ATOM 987 N N . SER A 1 126 ? -8.607 -2.494 -13.930 1.00 92.44 126 SER A N 1
ATOM 988 C CA . SER A 1 126 ? -9.407 -3.016 -12.817 1.00 92.44 126 SER A CA 1
ATOM 989 C C . SER A 1 126 ? -8.857 -2.666 -11.431 1.00 92.44 126 SER A C 1
ATOM 991 O O . SER A 1 126 ? -9.404 -3.147 -10.437 1.00 92.44 126 SER A O 1
ATOM 993 N N . VAL A 1 127 ? -7.725 -1.961 -11.356 1.00 96.50 127 VAL A N 1
ATOM 994 C CA . VAL A 1 127 ? -7.059 -1.598 -10.101 1.00 96.50 127 VAL A CA 1
ATOM 995 C C . VAL A 1 127 ? -6.984 -0.082 -9.999 1.00 96.50 127 VAL A C 1
ATOM 997 O O . VAL A 1 127 ? -6.569 0.596 -10.932 1.00 96.50 127 VAL A O 1
ATOM 1000 N N . GLU A 1 128 ? -7.339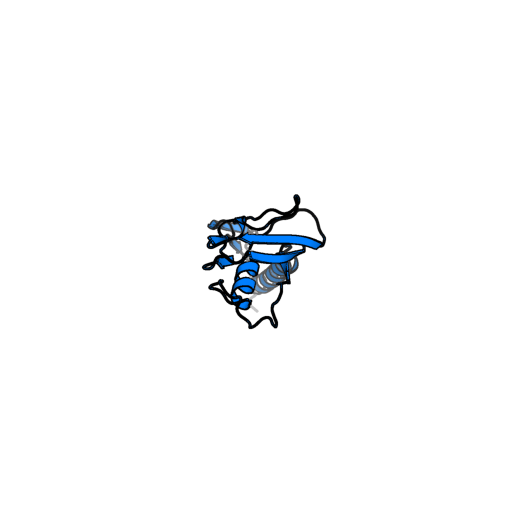 0.435 -8.834 1.00 95.50 128 GLU A N 1
ATOM 1001 C CA . GLU A 1 128 ? -7.306 1.853 -8.504 1.00 95.50 128 GLU A CA 1
ATOM 1002 C C . GLU A 1 128 ? -6.393 2.083 -7.299 1.00 95.50 128 GLU A C 1
ATOM 1004 O O . GLU A 1 128 ? -6.314 1.255 -6.386 1.00 95.50 128 GLU A O 1
ATOM 1009 N N . ILE A 1 129 ? -5.724 3.233 -7.271 1.00 96.44 129 ILE A N 1
ATOM 1010 C CA . ILE A 1 129 ? -4.972 3.698 -6.104 1.00 96.44 129 ILE A CA 1
ATOM 1011 C C . ILE A 1 129 ? -5.880 4.574 -5.250 1.00 96.44 129 ILE A C 1
ATOM 1013 O O . ILE A 1 129 ? -6.454 5.546 -5.736 1.00 96.44 129 ILE A O 1
ATOM 1017 N N . VAL A 1 130 ? -5.972 4.255 -3.958 1.00 95.00 130 VAL A N 1
ATOM 1018 C CA . VAL A 1 130 ? -6.779 5.030 -3.003 1.00 95.00 130 VAL A CA 1
ATOM 1019 C C . VAL A 1 130 ? -6.091 6.346 -2.634 1.00 95.00 130 VAL A C 1
ATOM 1021 O O . VAL A 1 130 ? -6.746 7.380 -2.505 1.00 95.00 130 VAL A O 1
ATOM 1024 N N . ASP A 1 131 ? -4.766 6.320 -2.472 1.00 95.06 131 ASP A N 1
ATOM 1025 C CA . ASP A 1 131 ? -3.967 7.503 -2.161 1.00 95.06 131 ASP A CA 1
ATOM 1026 C C . ASP A 1 131 ? -2.792 7.659 -3.128 1.00 95.06 131 ASP A C 1
ATOM 1028 O O . ASP A 1 131 ? -1.763 6.999 -3.007 1.00 95.06 131 ASP A O 1
ATOM 1032 N N . THR A 1 132 ? -2.961 8.551 -4.102 1.00 95.94 132 THR A N 1
ATOM 1033 C CA . THR A 1 132 ? -1.980 8.798 -5.163 1.00 95.94 132 THR A CA 1
ATOM 1034 C C . THR A 1 132 ? -0.738 9.544 -4.683 1.00 95.94 132 THR A C 1
ATOM 1036 O O . THR A 1 132 ? 0.262 9.559 -5.394 1.00 95.94 132 THR A O 1
ATOM 1039 N N . THR A 1 133 ? -0.769 10.142 -3.486 1.00 95.25 133 THR A N 1
ATOM 1040 C CA . THR A 1 133 ? 0.333 10.966 -2.965 1.00 95.25 133 THR A CA 1
ATOM 1041 C C . THR A 1 133 ? 1.393 10.166 -2.215 1.00 95.25 133 THR A C 1
ATOM 1043 O O . THR A 1 133 ? 2.359 10.761 -1.748 1.00 95.25 133 THR A O 1
ATOM 1046 N N . GLN A 1 134 ? 1.223 8.846 -2.059 1.00 96.19 134 GLN A N 1
ATOM 1047 C CA . GLN A 1 134 ? 2.212 8.011 -1.377 1.00 96.19 134 GLN A CA 1
ATOM 1048 C C . GLN A 1 134 ? 3.556 8.088 -2.122 1.00 96.19 134 GLN A C 1
ATOM 1050 O O . GLN A 1 134 ? 3.594 7.765 -3.313 1.00 96.19 134 GLN A O 1
ATOM 1055 N N . PRO A 1 135 ? 4.644 8.508 -1.461 1.00 97.19 135 PRO A N 1
ATOM 1056 C CA . PRO A 1 135 ? 5.956 8.559 -2.085 1.00 97.19 135 PRO A CA 1
ATOM 1057 C C . PRO A 1 135 ? 6.515 7.158 -2.323 1.00 97.19 135 PRO A C 1
ATOM 1059 O O . PRO A 1 135 ? 6.213 6.229 -1.574 1.00 97.19 135 PRO A O 1
ATOM 1062 N N . ILE A 1 136 ? 7.322 7.019 -3.375 1.00 97.56 136 ILE A N 1
ATOM 1063 C CA . ILE A 1 136 ? 8.005 5.769 -3.730 1.00 97.56 136 ILE A CA 1
ATOM 1064 C C . ILE A 1 136 ? 9.515 5.972 -3.712 1.00 97.56 136 ILE A C 1
ATOM 1066 O O . ILE A 1 136 ? 10.213 5.253 -3.001 1.00 97.56 136 ILE A O 1
ATOM 1070 N N . ALA A 1 137 ? 9.995 6.929 -4.505 1.00 97.00 137 ALA A N 1
ATOM 1071 C CA . ALA A 1 137 ? 11.409 7.249 -4.632 1.00 97.00 137 ALA A CA 1
ATOM 1072 C C . ALA A 1 137 ? 11.617 8.652 -5.213 1.00 97.00 137 ALA A C 1
ATOM 1074 O O . ALA A 1 137 ? 10.736 9.205 -5.872 1.00 97.00 137 ALA A O 1
ATOM 1075 N N . ASN A 1 138 ? 12.807 9.204 -5.034 1.00 97.19 138 ASN A N 1
ATOM 1076 C CA . ASN A 1 138 ? 13.258 10.449 -5.617 1.00 97.19 138 ASN A CA 1
ATOM 1077 C C . ASN A 1 138 ? 14.407 10.188 -6.592 1.00 97.19 138 ASN A C 1
ATOM 1079 O O . ASN A 1 138 ? 15.525 9.833 -6.206 1.00 97.19 138 ASN A O 1
ATOM 1083 N N . LEU A 1 139 ? 14.130 10.393 -7.877 1.00 95.81 139 LEU A N 1
ATOM 1084 C CA . LEU A 1 139 ? 15.112 10.249 -8.934 1.00 95.81 139 LEU A CA 1
ATOM 1085 C C . LEU A 1 139 ? 15.851 11.578 -9.126 1.00 95.81 139 LEU A C 1
ATOM 1087 O O . LEU A 1 139 ? 15.243 12.586 -9.481 1.00 95.81 139 LEU A O 1
ATOM 1091 N N . ARG A 1 140 ? 17.160 11.595 -8.870 1.00 95.38 140 ARG A N 1
ATOM 1092 C CA . ARG A 1 140 ? 18.002 12.805 -8.878 1.00 95.38 140 ARG A CA 1
ATOM 1093 C C . ARG A 1 140 ? 18.842 12.960 -10.141 1.00 95.38 140 ARG A C 1
ATOM 1095 O O . ARG A 1 140 ? 19.199 14.078 -10.500 1.00 95.38 140 ARG A O 1
ATOM 1102 N N . GLU A 1 141 ? 19.141 11.861 -10.820 1.00 93.50 141 GLU A N 1
ATOM 1103 C CA . GLU A 1 141 ? 19.957 11.850 -12.037 1.00 93.50 141 GLU A CA 1
ATOM 1104 C C . GLU A 1 141 ? 19.119 11.518 -13.279 1.00 93.50 141 GLU A C 1
ATOM 1106 O O . GLU A 1 141 ? 18.039 10.932 -13.164 1.00 93.50 141 GLU A O 1
ATOM 1111 N N . PRO A 1 142 ? 19.581 11.886 -14.489 1.00 92.88 142 PRO A N 1
ATOM 1112 C CA . PRO A 1 142 ? 18.891 11.580 -15.735 1.00 92.88 142 PRO A CA 1
ATOM 1113 C C . PRO A 1 142 ? 19.068 10.112 -16.149 1.00 92.88 142 PRO A C 1
ATOM 1115 O O . PRO A 1 142 ? 19.655 9.814 -17.186 1.00 92.88 142 PRO A O 1
ATOM 1118 N N . VAL A 1 143 ? 18.556 9.196 -15.330 1.00 90.50 143 VAL A N 1
ATOM 1119 C CA . VAL A 1 143 ? 18.532 7.757 -15.607 1.00 90.50 143 VAL A CA 1
ATOM 1120 C C . VAL A 1 143 ? 17.108 7.288 -15.908 1.00 90.50 143 VAL A C 1
ATOM 1122 O O . VAL A 1 143 ? 16.124 7.919 -15.515 1.00 90.50 143 VAL A O 1
ATOM 1125 N N . ASP A 1 144 ? 17.005 6.179 -16.634 1.00 91.69 144 ASP A N 1
ATOM 1126 C CA . ASP A 1 144 ? 15.737 5.496 -16.869 1.00 91.69 144 ASP A CA 1
ATOM 1127 C C . ASP A 1 144 ? 15.501 4.516 -15.715 1.00 91.69 144 ASP A C 1
ATOM 1129 O O . ASP A 1 144 ? 16.302 3.605 -15.490 1.00 91.69 144 ASP A O 1
ATOM 1133 N N . PHE A 1 145 ? 14.401 4.695 -14.986 1.00 92.25 145 PHE A N 1
ATOM 1134 C CA . PHE A 1 145 ? 14.033 3.834 -13.870 1.00 92.25 145 PHE A CA 1
ATOM 1135 C C . PHE A 1 145 ? 12.741 3.079 -14.169 1.00 92.25 145 PHE A C 1
ATOM 1137 O O . PHE A 1 145 ? 11.682 3.678 -14.374 1.00 92.25 145 PHE A O 1
ATOM 1144 N N . CYS A 1 146 ? 12.846 1.748 -14.168 1.00 95.00 146 CYS A N 1
ATOM 1145 C CA . CYS A 1 146 ? 11.736 0.845 -14.435 1.00 95.00 146 CYS A CA 1
ATOM 1146 C C . CYS A 1 146 ? 11.642 -0.250 -13.366 1.00 95.00 146 CYS A C 1
ATOM 1148 O O . CYS A 1 146 ? 12.623 -0.952 -13.103 1.00 95.00 146 CYS A O 1
ATOM 1150 N N . ILE A 1 147 ? 10.447 -0.435 -12.804 1.00 96.06 147 ILE A N 1
ATOM 1151 C CA . ILE A 1 147 ? 10.108 -1.551 -11.914 1.00 96.06 147 ILE A CA 1
ATOM 1152 C C . ILE A 1 147 ? 8.890 -2.277 -12.482 1.00 96.06 147 ILE A C 1
ATOM 1154 O O . ILE A 1 147 ? 7.867 -1.652 -12.770 1.00 96.06 147 ILE A O 1
ATOM 1158 N N . GLU A 1 148 ? 8.976 -3.600 -12.591 1.00 97.88 148 GLU A N 1
ATOM 1159 C CA . GLU A 1 148 ? 7.820 -4.464 -12.845 1.00 97.88 148 GLU A CA 1
ATOM 1160 C C . GLU A 1 148 ? 7.191 -4.869 -11.505 1.00 97.88 148 GLU A C 1
ATOM 1162 O O . GLU A 1 148 ? 7.886 -5.314 -10.592 1.00 97.88 148 GLU A O 1
ATOM 1167 N N . LEU A 1 149 ? 5.876 -4.731 -11.368 1.00 98.12 149 LEU A N 1
ATOM 1168 C CA . LEU A 1 149 ? 5.129 -5.002 -10.142 1.00 98.12 149 LEU A CA 1
ATOM 1169 C C . LEU A 1 149 ? 4.078 -6.083 -10.393 1.00 98.12 149 LEU A C 1
ATOM 1171 O O . LEU A 1 149 ? 3.456 -6.117 -11.451 1.00 98.12 149 LEU A O 1
ATOM 1175 N N . GLN A 1 150 ? 3.819 -6.921 -9.388 1.00 97.50 150 GLN A N 1
ATOM 1176 C CA . GLN A 1 150 ? 2.662 -7.819 -9.393 1.00 97.50 150 GLN A CA 1
ATOM 1177 C C . GLN A 1 150 ? 1.720 -7.498 -8.246 1.00 97.50 150 GLN A C 1
ATOM 1179 O O . GLN A 1 150 ? 2.094 -7.533 -7.069 1.00 97.50 150 GLN A O 1
ATOM 1184 N N . ILE A 1 151 ? 0.473 -7.234 -8.605 1.00 97.50 151 ILE A N 1
ATOM 1185 C CA . ILE A 1 151 ? -0.627 -6.918 -7.708 1.00 97.50 151 ILE A CA 1
ATOM 1186 C C . ILE A 1 151 ? -1.487 -8.165 -7.549 1.00 97.50 151 ILE A C 1
ATOM 1188 O O . ILE A 1 151 ? -1.821 -8.825 -8.533 1.00 97.50 151 ILE A O 1
ATOM 1192 N N . LYS A 1 152 ? -1.868 -8.477 -6.312 1.00 95.6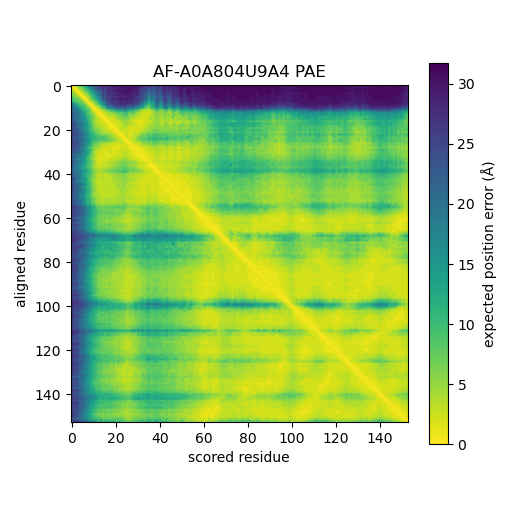9 152 LYS A N 1
ATOM 1193 C CA . LYS A 1 152 ? -2.773 -9.581 -5.995 1.00 95.69 152 LYS A CA 1
ATOM 1194 C C . LYS A 1 152 ? -3.907 -9.088 -5.102 1.00 95.69 152 LYS A C 1
ATOM 1196 O O . LYS A 1 152 ? -3.691 -8.232 -4.244 1.00 95.69 152 LYS A O 1
ATOM 1201 N N . ARG A 1 153 ? -5.094 -9.650 -5.314 1.00 91.81 153 ARG A N 1
ATOM 1202 C CA . ARG A 1 153 ? -6.189 -9.671 -4.341 1.00 91.81 153 ARG A CA 1
ATOM 1203 C C . ARG A 1 153 ? -6.402 -11.103 -3.866 1.00 91.81 153 ARG A C 1
ATOM 1205 O O . ARG A 1 153 ? -6.316 -12.012 -4.729 1.00 91.81 153 ARG A O 1
#

Sequence (153 aa):
MVREEITGSTQTLEWKCVESRVDSKRLYYGRFILSPLRKGQADTVGIALRRALLGEIEGTCITRAKFGNVPHEYSTIVGIEESIQEILLNLKEIVLRSNLYGVRDASICVKGPRYITAQDIILPPSVEIVDTTQPIANLREPVDFCIELQIKR

Secondary structure (DSSP, 8-state):
----------PPPEEEEEEEEE-SSS-EEEEEEEE---TTHHHHHHHHHHHHHHHS---BEEEEEEETT-S-TTPBPTTBSSBHHHHHHHHHT--EEESS-SEEEEEEEEESSEEEEGGGEE--TTEEES-TT-EEEEE-SS-EEEEEEEEE-

Foldseek 3Di:
DDPPPPPPPPDDWDKDWPDWDDPDLPDTDTDMDIDDDDPPVCVVVVVVVVCCVVVPDDFKAWPDKDWPPDPDQQDADPQWPDGSVQLVVLRRPWGKDFPDFDKDKKKQKDFAFDWDFLLRIGDDPRMDTSDRHRTRITGGGGDITMMMIMMGD

Radius of gyration: 24.14 Å; Cα contacts (8 Å, |Δi|>4): 254; chains: 1; bounding box: 56×34×70 Å

InterPro domains:
  IPR011262 DNA-directed RNA polymerase, insert domain [PF01000] (68-152)
  IPR036603 RNA polymerase, RBP11-like subunit [SSF55257] (11-59)
  IPR036643 DNA-directed RNA polymerase, insert domain superfamily [G3DSA:2.170.120.12] (59-153)
  IPR036643 DNA-directed RNA polymerase, insert domain superfamily [SSF56553] (59-152)

pLDDT: mean 90.79, std 12.68, range [36.47, 98.12]

Nearest PDB structures (foldseek):
  8rdj-assembly1_A  TM=8.341E-01  e=2.697E-20  Sinapis alba
  8ras-assembly1_B  TM=8.407E-01  e=1.681E-19  Sinapis alba
  8qma-assembly1_D  TM=8.300E-01  e=1.995E-19  Sinapis alba
  8rdj-assembly1_B  TM=8.418E-01  e=5.274E-19  Sinapis alba
  8w9z-assembly1_a  TM=8.412E-01  e=9.893E-19  Nicotiana tabacum

Mean predicted aligned error: 7.81 Å

Organism: Zea mays (NCBI:txid4577)

Solvent-accessible surface area (backbone atoms only — not comparable to full-atom values): 9130 Å² total; per-residue (Å²): 137,82,81,80,78,77,75,77,76,82,69,69,77,42,75,44,79,77,45,74,50,74,82,48,88,87,41,77,48,78,42,72,49,76,41,75,66,61,93,67,46,57,59,56,52,50,53,51,48,53,50,50,56,69,69,68,66,79,65,32,39,70,78,46,77,46,69,70,98,61,95,54,69,90,42,71,50,90,46,41,76,48,38,47,54,54,32,54,53,34,51,64,71,47,50,40,45,50,93,60,77,49,79,43,67,32,34,35,75,50,70,40,60,42,82,40,32,48,65,58,49,49,64,47,96,67,52,46,70,67,48,46,80,43,58,42,44,42,31,72,33,83,48,81,48,56,36,46,32,34,33,37,72